Protein AF-A0A950VNA2-F1 (afdb_monomer_lite)

Secondary structure (DSSP, 8-state):
--EE-TTS-EEPPEEEEEE-TTT--EEEEEEESSPP-HHHHHHHHHHHHSPPS-TT-TTSSS-----

pLDDT: mean 85.24, std 14.3, range [37.09, 97.25]

Sequence (67 aa):
MWVLDERGRPARPWFTVILDDYSRAVAGYALSLHAPSSIQTTLALRQAIWRKGDPHWSVCGIPKALQ

Radius of gyration: 15.1 Å; chains: 1; bounding box: 37×22×43 Å

Foldseek 3Di:
DWDADPVGDTADWDKAFDADPVPRATLFIAIGSDDDDPVRVVRRVVSSPDADPDPPRPSHDDPPDDD

Structure (mmCIF, N/CA/C/O backbone):
data_AF-A0A950VNA2-F1
#
_entry.id   AF-A0A950VNA2-F1
#
loop_
_atom_site.group_PDB
_atom_site.id
_atom_site.type_symbol
_atom_site.label_atom_id
_atom_site.label_alt_id
_atom_site.label_comp_id
_atom_site.label_asym_id
_atom_site.label_entity_id
_atom_site.label_seq_id
_atom_site.pdbx_PDB_ins_code
_atom_site.Cartn_x
_atom_site.Cartn_y
_atom_site.Cartn_z
_atom_site.occupancy
_atom_site.B_iso_or_equiv
_atom_site.auth_seq_id
_atom_site.auth_comp_id
_atom_site.auth_asym_id
_atom_site.auth_atom_id
_atom_site.pdbx_PDB_model_num
ATOM 1 N N . MET A 1 1 ? -16.819 2.252 0.355 1.00 77.62 1 MET A N 1
ATOM 2 C CA . MET A 1 1 ? -16.617 0.844 0.749 1.00 77.62 1 MET A CA 1
ATOM 3 C C . MET A 1 1 ? -16.540 0.795 2.263 1.00 77.62 1 MET A C 1
ATOM 5 O O . MET A 1 1 ? -15.788 1.578 2.832 1.00 77.62 1 MET A O 1
ATOM 9 N N . TRP A 1 2 ? -17.360 -0.041 2.891 1.00 86.62 2 TRP A N 1
ATOM 10 C CA . TRP A 1 2 ? -17.351 -0.278 4.335 1.00 86.62 2 TRP A CA 1
ATOM 11 C C . TRP A 1 2 ? -16.740 -1.655 4.582 1.00 86.62 2 TRP A C 1
ATOM 13 O O . TRP A 1 2 ? -16.994 -2.574 3.807 1.00 86.62 2 TRP A O 1
ATOM 23 N N . VAL A 1 3 ? -15.935 -1.782 5.630 1.00 90.69 3 VAL A N 1
ATOM 24 C CA . VAL A 1 3 ? -15.416 -3.068 6.115 1.00 90.69 3 VAL A CA 1
ATOM 25 C C . VAL A 1 3 ? -15.939 -3.302 7.517 1.00 90.69 3 VAL A C 1
ATOM 27 O O . VAL A 1 3 ? -16.260 -2.354 8.228 1.00 90.69 3 VAL A O 1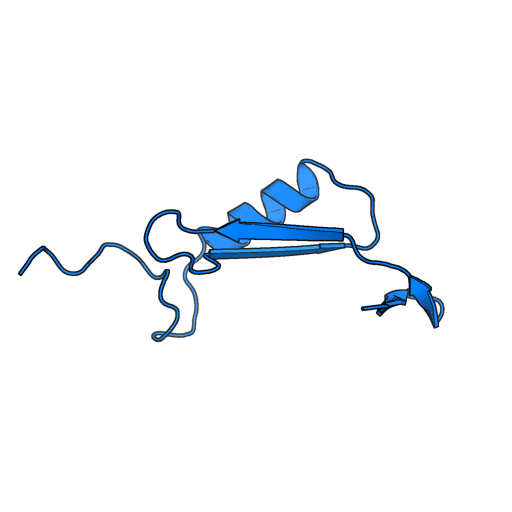
ATOM 30 N N . LEU A 1 4 ? -16.060 -4.564 7.904 1.00 92.81 4 LEU A N 1
ATOM 31 C CA . LEU A 1 4 ? -16.424 -4.911 9.267 1.00 92.81 4 LEU A CA 1
ATOM 32 C C . LEU A 1 4 ? -15.169 -4.845 10.137 1.00 92.81 4 LEU A C 1
ATOM 34 O O . LEU A 1 4 ? -14.122 -5.369 9.755 1.00 92.81 4 LEU A O 1
ATOM 38 N N . ASP A 1 5 ? -15.266 -4.166 11.277 1.00 89.31 5 ASP A N 1
ATOM 39 C CA . ASP A 1 5 ? -14.241 -4.237 12.314 1.00 89.31 5 ASP A CA 1
ATOM 40 C C . ASP A 1 5 ? -14.223 -5.634 12.963 1.00 89.31 5 ASP A C 1
ATOM 42 O O . ASP A 1 5 ? -15.073 -6.485 12.693 1.00 89.31 5 ASP A O 1
ATOM 46 N N . GLU A 1 6 ? -13.267 -5.878 13.858 1.00 89.44 6 GLU A N 1
ATOM 47 C CA . GLU A 1 6 ? -13.149 -7.157 14.581 1.00 89.44 6 GLU A CA 1
ATOM 48 C C . GLU A 1 6 ? -14.394 -7.505 15.421 1.00 89.44 6 GLU A C 1
ATOM 50 O O . GLU A 1 6 ? -14.562 -8.645 15.847 1.00 89.44 6 GLU A O 1
ATOM 55 N N . ARG A 1 7 ? -15.283 -6.533 15.662 1.00 92.25 7 ARG A N 1
ATOM 56 C CA . ARG A 1 7 ? -16.544 -6.688 16.398 1.00 92.25 7 ARG A CA 1
ATOM 57 C C . ARG A 1 7 ? -17.759 -6.764 15.466 1.00 92.25 7 ARG A C 1
ATOM 59 O O . ARG A 1 7 ? -18.889 -6.700 15.944 1.00 92.25 7 ARG A O 1
ATOM 66 N N . GLY A 1 8 ? -17.548 -6.875 14.153 1.00 91.81 8 GLY A N 1
ATOM 67 C CA . GLY A 1 8 ? -18.610 -6.976 13.153 1.00 91.81 8 GLY A CA 1
ATOM 68 C C . GLY A 1 8 ? -19.336 -5.660 12.859 1.00 91.81 8 GLY A C 1
ATOM 69 O O . GLY A 1 8 ? -20.408 -5.681 12.257 1.00 91.81 8 GLY A O 1
ATOM 70 N N . ARG A 1 9 ? -18.800 -4.509 13.276 1.00 93.06 9 ARG A N 1
ATOM 71 C CA . ARG A 1 9 ? -19.426 -3.202 13.037 1.00 93.06 9 ARG A CA 1
ATOM 72 C C . ARG A 1 9 ? -18.889 -2.576 11.752 1.00 93.06 9 ARG A C 1
ATOM 74 O O . ARG A 1 9 ? -17.683 -2.636 11.515 1.00 93.06 9 ARG A O 1
ATOM 81 N N . PRO A 1 10 ? -19.737 -1.920 10.944 1.00 92.88 10 PRO A N 1
ATOM 82 C CA . PRO A 1 10 ? -19.274 -1.202 9.766 1.00 92.88 10 PRO A CA 1
ATOM 83 C C . PRO A 1 10 ? -18.319 -0.069 10.154 1.00 92.88 10 PRO A C 1
ATOM 85 O O . PRO A 1 10 ? -18.682 0.847 10.890 1.00 9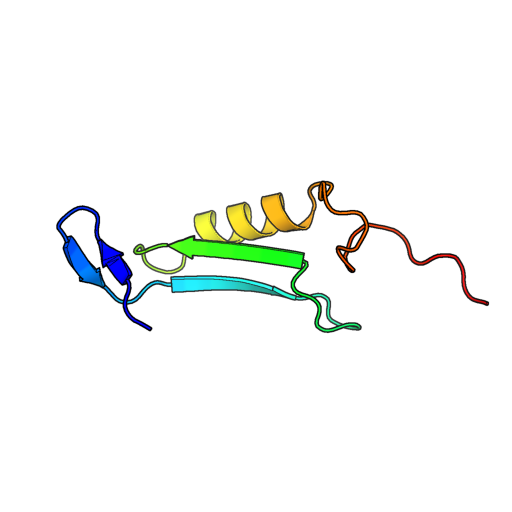2.88 10 PRO A O 1
ATOM 88 N N . ALA A 1 11 ? -17.108 -0.109 9.614 1.00 93.06 11 ALA A N 1
ATOM 89 C CA . ALA A 1 11 ? -16.092 0.916 9.757 1.00 93.06 11 ALA A CA 1
ATOM 90 C C . ALA A 1 11 ? -15.571 1.341 8.379 1.00 93.06 11 ALA A C 1
ATOM 92 O O . ALA A 1 11 ? -15.501 0.553 7.428 1.00 93.06 11 ALA A O 1
ATOM 93 N N . ARG A 1 12 ? -15.216 2.622 8.258 1.00 92.44 12 ARG A N 1
ATOM 94 C CA . ARG A 1 12 ? -14.579 3.150 7.053 1.00 92.44 12 ARG A CA 1
ATOM 95 C C . ARG A 1 12 ? -13.063 3.043 7.222 1.00 92.44 12 ARG A C 1
ATOM 97 O O . ARG A 1 12 ? -12.533 3.663 8.142 1.00 92.44 12 ARG A O 1
ATOM 104 N N . PRO A 1 13 ? -12.364 2.292 6.359 1.00 94.31 13 PRO A N 1
ATOM 105 C CA . PRO A 1 13 ? -10.930 2.139 6.488 1.00 94.31 13 PRO A CA 1
ATOM 106 C C . PRO A 1 13 ? -10.203 3.356 5.922 1.00 94.31 13 PRO A C 1
ATOM 108 O O . PRO A 1 13 ? -10.661 4.007 4.977 1.00 94.31 13 PRO A O 1
ATOM 111 N N . TRP A 1 14 ? -9.026 3.602 6.473 1.00 94.56 14 TRP A N 1
ATOM 112 C CA . TRP A 1 14 ? -7.989 4.418 5.873 1.00 94.56 14 TRP A CA 1
ATOM 113 C C . TRP A 1 14 ? -7.148 3.562 4.939 1.00 94.56 14 TRP A C 1
ATOM 115 O O . TRP A 1 14 ? -6.781 2.427 5.259 1.00 94.56 14 TRP A O 1
ATOM 125 N N . PHE A 1 15 ? -6.869 4.119 3.766 1.00 95.38 15 PHE A N 1
ATOM 126 C CA . PHE A 1 15 ? -6.137 3.449 2.708 1.00 95.38 15 PHE A CA 1
ATOM 127 C C . PHE A 1 15 ? -4.967 4.322 2.273 1.00 95.38 15 PHE A C 1
ATOM 129 O O . PHE A 1 15 ? -5.164 5.425 1.764 1.00 95.38 15 PHE A O 1
ATOM 136 N N . THR A 1 16 ? -3.758 3.818 2.495 1.00 96.19 16 THR A N 1
ATOM 137 C CA . THR A 1 16 ? -2.508 4.472 2.108 1.00 96.19 16 THR A CA 1
ATOM 138 C C . THR A 1 16 ? -1.932 3.736 0.913 1.00 96.19 16 THR A C 1
ATOM 140 O O . THR A 1 16 ? -1.830 2.513 0.945 1.00 96.19 16 THR A O 1
ATOM 143 N N . VAL A 1 17 ? -1.538 4.467 -0.127 1.00 95.62 17 VAL A N 1
ATOM 144 C CA . VAL A 1 17 ? -1.025 3.903 -1.382 1.00 95.62 17 VAL A CA 1
ATOM 145 C C . VAL A 1 17 ? 0.275 4.599 -1.752 1.00 95.62 17 VAL A C 1
ATOM 147 O O . VAL A 1 17 ? 0.377 5.818 -1.637 1.00 95.62 17 VAL A O 1
ATOM 150 N N . ILE A 1 18 ? 1.255 3.828 -2.217 1.00 94.50 18 ILE A N 1
ATOM 151 C CA . ILE A 1 18 ? 2.466 4.340 -2.856 1.00 94.50 18 ILE A CA 1
ATOM 152 C C . ILE A 1 18 ? 2.349 4.066 -4.344 1.00 94.50 18 ILE A C 1
ATOM 154 O O . ILE A 1 18 ? 2.222 2.915 -4.769 1.00 94.50 18 ILE A O 1
ATOM 158 N N . LEU A 1 19 ? 2.382 5.146 -5.112 1.00 93.50 19 LEU A N 1
ATOM 159 C CA . LEU A 1 19 ? 2.278 5.124 -6.559 1.00 93.50 19 LEU A CA 1
ATOM 160 C C . LEU A 1 19 ? 3.643 5.408 -7.165 1.00 93.50 19 LEU A C 1
ATOM 162 O O . LEU A 1 19 ? 4.345 6.317 -6.723 1.00 93.50 19 LEU A O 1
ATOM 166 N N . ASP A 1 20 ? 3.986 4.645 -8.192 1.00 87.94 20 ASP A N 1
ATOM 167 C CA . ASP A 1 20 ? 5.035 5.040 -9.120 1.00 87.94 20 ASP A CA 1
ATOM 168 C C . ASP A 1 20 ? 4.550 6.235 -9.957 1.00 87.94 20 ASP A C 1
ATOM 170 O O . ASP A 1 20 ? 3.424 6.232 -10.465 1.00 87.94 20 ASP A O 1
ATOM 174 N N . ASP A 1 21 ? 5.371 7.278 -10.084 1.00 89.44 21 ASP A N 1
ATOM 175 C CA . ASP A 1 21 ? 4.931 8.530 -10.709 1.00 89.44 21 ASP A CA 1
ATOM 176 C C . ASP A 1 21 ? 4.771 8.404 -12.230 1.00 89.44 21 ASP A C 1
ATOM 178 O O . ASP A 1 21 ? 3.841 8.975 -12.802 1.00 89.44 21 ASP A O 1
ATOM 182 N N . TYR A 1 22 ? 5.618 7.593 -12.873 1.00 85.69 22 TYR A N 1
ATOM 183 C CA . TYR A 1 22 ? 5.596 7.406 -14.321 1.00 85.69 22 TYR A CA 1
ATOM 184 C C . TYR A 1 22 ? 4.469 6.467 -14.765 1.00 85.69 22 TYR A C 1
ATOM 186 O O . TYR A 1 22 ? 3.593 6.852 -15.538 1.00 85.69 22 TYR A O 1
ATOM 194 N N . SER A 1 23 ? 4.461 5.233 -14.261 1.00 84.44 23 SER A N 1
ATOM 195 C CA . SER A 1 23 ? 3.523 4.190 -14.695 1.00 84.44 23 SER A CA 1
ATOM 196 C C . SER A 1 23 ? 2.156 4.263 -14.013 1.00 84.44 23 SER A C 1
ATOM 198 O O . SER A 1 23 ? 1.230 3.564 -14.426 1.00 84.44 23 SER A O 1
ATOM 200 N N . ARG A 1 24 ? 2.024 5.060 -12.940 1.00 87.56 24 ARG A N 1
ATOM 201 C CA . ARG A 1 24 ? 0.867 5.065 -12.023 1.00 87.56 24 ARG A CA 1
ATOM 202 C C . ARG A 1 24 ? 0.564 3.698 -11.400 1.00 87.56 24 ARG A C 1
ATOM 204 O O . ARG A 1 24 ? -0.512 3.500 -10.836 1.00 87.56 24 ARG A O 1
ATOM 211 N N . ALA A 1 25 ? 1.509 2.763 -11.459 1.00 88.56 25 ALA A N 1
ATOM 212 C CA . ALA A 1 25 ? 1.373 1.468 -10.822 1.00 88.56 25 ALA A CA 1
ATOM 213 C C . ALA A 1 25 ? 1.396 1.607 -9.293 1.00 88.56 25 ALA A C 1
ATOM 215 O O . ALA A 1 25 ? 2.147 2.402 -8.723 1.00 88.56 25 ALA A O 1
ATOM 216 N N . VAL A 1 26 ? 0.588 0.791 -8.615 1.00 91.44 26 VAL A N 1
ATOM 217 C CA . VAL A 1 26 ? 0.609 0.688 -7.154 1.00 91.44 26 VAL A CA 1
ATOM 218 C C . VAL A 1 26 ? 1.811 -0.156 -6.743 1.00 91.44 26 VAL A C 1
ATOM 220 O O . VAL A 1 26 ? 1.828 -1.369 -6.933 1.00 91.44 26 VAL A O 1
ATOM 223 N N . ALA A 1 27 ? 2.820 0.482 -6.157 1.00 91.19 27 ALA A N 1
ATOM 224 C CA . ALA A 1 27 ? 4.017 -0.190 -5.660 1.00 91.19 27 ALA A CA 1
ATOM 225 C C . ALA A 1 27 ? 3.731 -0.965 -4.367 1.00 91.19 27 ALA A C 1
ATOM 227 O O . ALA A 1 27 ? 4.214 -2.084 -4.175 1.00 91.19 27 ALA A O 1
ATOM 228 N N . GLY A 1 28 ? 2.921 -0.364 -3.495 1.00 92.50 28 GLY A N 1
ATOM 229 C CA . GLY A 1 28 ? 2.508 -0.909 -2.209 1.00 92.50 28 GLY A CA 1
ATOM 230 C C . GLY A 1 28 ? 1.361 -0.108 -1.604 1.00 92.50 28 GLY A C 1
ATOM 231 O O . GLY A 1 28 ? 1.031 0.989 -2.058 1.00 92.50 28 GLY A O 1
ATOM 232 N N . TYR A 1 29 ? 0.733 -0.677 -0.587 1.00 94.19 29 TYR A N 1
ATOM 233 C CA . TYR A 1 29 ? -0.431 -0.133 0.081 1.00 94.19 29 TYR A CA 1
ATOM 234 C C . TYR A 1 29 ? -0.523 -0.604 1.539 1.00 94.19 29 TYR A C 1
ATOM 236 O O . TYR A 1 29 ? 0.074 -1.597 1.948 1.00 94.19 29 TYR A O 1
ATOM 244 N N . ALA A 1 30 ? -1.307 0.105 2.341 1.00 95.50 30 ALA A N 1
ATOM 245 C CA . ALA A 1 30 ? -1.680 -0.316 3.683 1.00 95.50 30 ALA A CA 1
ATOM 246 C C . ALA A 1 30 ? -3.152 0.017 3.933 1.00 95.50 30 ALA A C 1
ATOM 248 O O . ALA A 1 30 ? -3.615 1.110 3.604 1.00 95.50 30 ALA A O 1
ATOM 249 N N . LEU A 1 31 ? -3.876 -0.932 4.527 1.00 93.94 31 LEU A N 1
ATOM 250 C CA . LEU A 1 31 ? -5.263 -0.763 4.946 1.00 93.94 31 LEU A CA 1
ATOM 251 C C . LEU A 1 31 ? -5.326 -0.785 6.472 1.00 93.94 31 LEU A C 1
ATOM 253 O O . LEU A 1 31 ? -4.732 -1.656 7.106 1.00 93.94 31 LEU A O 1
ATOM 257 N N . SER A 1 32 ? -6.032 0.170 7.069 1.00 92.75 32 SER A N 1
ATOM 258 C CA . SER A 1 32 ? -6.154 0.254 8.523 1.00 92.75 32 SER A CA 1
ATOM 259 C C . SER A 1 32 ? -7.468 0.899 8.938 1.00 92.75 32 SER A C 1
ATOM 261 O O . SER A 1 32 ? -7.983 1.774 8.251 1.00 92.75 32 SER A O 1
ATOM 263 N N . LEU A 1 33 ? -8.002 0.501 10.090 1.00 92.94 33 LEU A N 1
ATOM 264 C CA . LEU A 1 33 ? -9.131 1.190 10.722 1.00 92.94 33 LEU A CA 1
ATOM 265 C C . LEU A 1 33 ? -8.677 2.348 11.628 1.00 92.94 33 LEU A C 1
ATOM 267 O O . LEU A 1 33 ? -9.504 3.122 12.101 1.00 92.94 33 LEU A O 1
ATOM 271 N N . HIS A 1 34 ? -7.368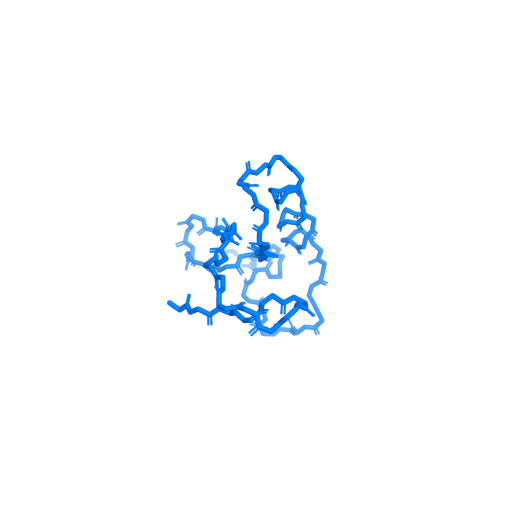 2.488 11.857 1.00 90.50 34 HIS A N 1
ATOM 272 C CA . HIS A 1 34 ? -6.795 3.587 12.630 1.00 90.50 34 HIS A CA 1
ATOM 273 C C . HIS A 1 34 ? -6.577 4.824 11.763 1.00 90.50 34 HIS A C 1
ATOM 275 O O . HIS A 1 34 ? -6.372 4.715 10.555 1.00 90.50 34 HIS A O 1
ATOM 281 N N . ALA A 1 35 ? -6.570 5.998 12.396 1.00 92.19 35 ALA A N 1
ATOM 282 C CA . ALA A 1 35 ? -6.301 7.263 11.723 1.00 92.19 35 ALA A CA 1
ATOM 283 C C . ALA A 1 35 ? -4.950 7.255 10.968 1.00 92.19 35 ALA A C 1
ATOM 285 O O . ALA A 1 35 ? -4.032 6.527 11.368 1.00 92.19 35 ALA A O 1
ATOM 286 N N . PRO A 1 36 ? -4.811 8.078 9.909 1.00 93.75 36 PRO A N 1
ATOM 287 C CA . PRO A 1 36 ? -3.580 8.199 9.141 1.00 93.75 36 PRO A CA 1
ATOM 288 C C . PRO A 1 36 ? -2.376 8.483 10.033 1.00 93.75 36 PRO A C 1
ATOM 290 O O . PRO A 1 36 ? -2.409 9.382 10.872 1.00 93.75 36 PRO A O 1
ATOM 293 N N . SER A 1 37 ? -1.308 7.706 9.862 1.00 95.06 37 SER A N 1
ATOM 294 C CA . SER A 1 37 ? -0.092 7.830 10.670 1.00 95.06 37 SER A CA 1
ATOM 295 C C . SER A 1 37 ? 1.153 7.382 9.910 1.00 95.06 37 SER A C 1
ATOM 297 O O . SER A 1 37 ? 1.078 6.637 8.929 1.00 95.06 37 SER A O 1
ATOM 299 N N . SER A 1 38 ? 2.325 7.787 10.408 1.00 96.62 38 SER A N 1
ATOM 300 C CA . SER A 1 38 ? 3.629 7.373 9.872 1.00 96.62 38 SER A CA 1
ATOM 301 C C . SER A 1 38 ? 3.831 5.854 9.890 1.00 96.62 38 SER A C 1
ATOM 303 O O . SER A 1 38 ? 4.554 5.329 9.044 1.00 96.62 38 SER A O 1
ATOM 305 N N . ILE A 1 39 ? 3.156 5.133 10.793 1.00 96.06 39 ILE A N 1
ATOM 306 C CA . ILE A 1 39 ? 3.168 3.666 10.845 1.00 96.06 39 ILE A CA 1
ATOM 307 C C . ILE A 1 39 ? 2.567 3.087 9.562 1.00 96.06 39 ILE A C 1
ATOM 309 O O . ILE A 1 39 ? 3.189 2.247 8.917 1.00 96.06 39 ILE A O 1
ATOM 313 N N . GLN A 1 40 ? 1.390 3.563 9.149 1.00 95.94 40 GLN A N 1
ATOM 314 C CA . GLN A 1 40 ? 0.725 3.081 7.934 1.00 95.94 40 GLN A CA 1
ATOM 315 C C . GLN A 1 40 ? 1.550 3.398 6.685 1.00 95.94 40 GLN A C 1
ATOM 317 O O . GLN A 1 40 ? 1.702 2.540 5.816 1.00 95.94 40 GLN A O 1
ATOM 322 N N . THR A 1 41 ? 2.149 4.591 6.626 1.00 96.50 41 THR A N 1
ATOM 323 C CA . THR A 1 41 ? 3.074 4.969 5.547 1.00 96.50 41 THR A CA 1
ATOM 324 C C .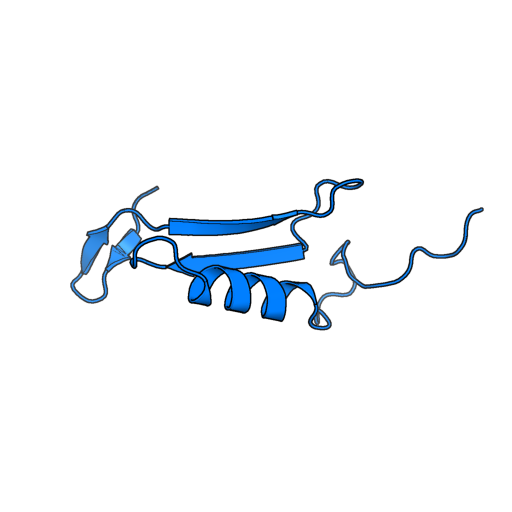 THR A 1 41 ? 4.300 4.061 5.512 1.00 96.50 41 THR A C 1
ATOM 326 O O . THR A 1 41 ? 4.666 3.566 4.450 1.00 96.50 41 THR A O 1
ATOM 329 N N . THR A 1 42 ? 4.908 3.778 6.667 1.00 97.25 42 THR A N 1
ATOM 330 C CA . THR A 1 42 ? 6.070 2.881 6.772 1.00 97.25 42 THR A CA 1
ATOM 331 C C . THR A 1 42 ? 5.726 1.462 6.332 1.00 97.25 42 THR A C 1
ATOM 333 O O . THR A 1 42 ? 6.511 0.834 5.625 1.00 97.25 42 THR A O 1
ATOM 336 N N . LEU A 1 43 ? 4.549 0.951 6.702 1.00 96.12 43 LEU A N 1
ATOM 337 C CA . LEU A 1 43 ? 4.084 -0.370 6.275 1.00 96.12 43 LEU A CA 1
ATOM 338 C C . LEU A 1 43 ? 3.868 -0.432 4.760 1.00 96.12 43 LEU A C 1
ATOM 340 O O . LEU A 1 43 ? 4.363 -1.364 4.124 1.00 96.12 43 LEU A O 1
ATOM 344 N N . ALA A 1 44 ? 3.202 0.573 4.183 1.00 95.62 44 ALA A N 1
ATOM 345 C CA . ALA A 1 44 ? 3.014 0.672 2.738 1.00 95.62 44 ALA A CA 1
ATOM 346 C C . ALA A 1 44 ? 4.364 0.759 2.006 1.00 95.62 44 ALA A C 1
ATOM 348 O O . ALA A 1 44 ? 4.560 0.072 1.006 1.00 95.62 44 ALA A O 1
ATOM 349 N N . LEU A 1 45 ? 5.324 1.532 2.533 1.00 95.12 45 LEU A N 1
ATOM 350 C CA . LEU A 1 45 ? 6.672 1.672 1.969 1.00 95.12 45 LEU A CA 1
ATOM 351 C C . LEU A 1 45 ? 7.467 0.378 2.052 1.00 95.12 45 LEU A C 1
ATOM 353 O O . LEU A 1 45 ? 8.048 -0.049 1.057 1.00 95.12 45 LEU A O 1
ATOM 357 N N . ARG A 1 46 ? 7.453 -0.281 3.212 1.00 93.94 46 ARG A N 1
ATOM 358 C CA . ARG A 1 46 ? 8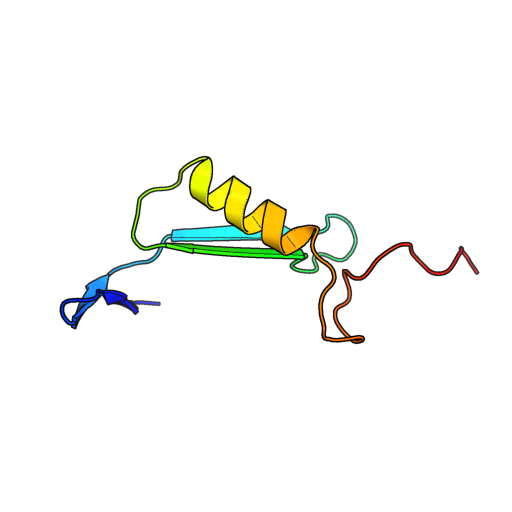.098 -1.580 3.391 1.00 93.94 46 ARG A CA 1
ATOM 359 C C . ARG A 1 46 ? 7.533 -2.604 2.417 1.00 93.94 46 ARG A C 1
ATOM 361 O O . ARG A 1 46 ? 8.308 -3.344 1.818 1.00 93.94 46 ARG A O 1
ATOM 368 N N . GLN A 1 47 ? 6.210 -2.647 2.244 1.00 91.44 47 GLN A N 1
ATOM 369 C CA . GLN A 1 47 ? 5.608 -3.505 1.231 1.00 91.44 47 GLN A CA 1
ATOM 370 C C . GLN A 1 47 ? 6.087 -3.090 -0.160 1.00 91.44 47 GLN A C 1
ATOM 372 O O . GLN A 1 47 ? 6.492 -3.967 -0.915 1.00 91.44 47 GLN A O 1
ATOM 377 N N . ALA A 1 48 ? 6.083 -1.795 -0.488 1.00 91.62 48 ALA A N 1
ATOM 378 C CA . ALA A 1 48 ? 6.433 -1.279 -1.807 1.00 91.62 48 ALA A CA 1
ATOM 379 C C . ALA A 1 48 ? 7.831 -1.701 -2.268 1.00 91.62 48 ALA A C 1
ATOM 381 O O . ALA A 1 48 ? 7.961 -2.239 -3.365 1.00 91.62 48 ALA A O 1
ATOM 382 N N . ILE A 1 49 ? 8.841 -1.554 -1.407 1.00 89.62 49 ILE A N 1
ATOM 383 C CA . ILE A 1 49 ? 10.243 -1.856 -1.740 1.00 89.62 49 ILE A CA 1
ATOM 384 C C . ILE A 1 49 ? 10.587 -3.353 -1.708 1.00 89.62 49 ILE A C 1
ATOM 386 O O . ILE A 1 49 ? 11.646 -3.753 -2.189 1.00 89.62 49 ILE A O 1
ATOM 390 N N . TRP A 1 50 ? 9.732 -4.198 -1.122 1.00 87.56 50 TRP A N 1
ATOM 391 C CA . TRP A 1 50 ? 10.006 -5.632 -1.034 1.00 87.56 50 TRP A CA 1
ATOM 392 C C . TRP A 1 50 ? 9.827 -6.327 -2.389 1.00 87.56 50 TRP A C 1
ATOM 394 O O . TRP A 1 50 ? 8.929 -5.980 -3.165 1.00 87.56 50 TRP A O 1
ATOM 404 N N . ARG A 1 51 ? 10.636 -7.365 -2.645 1.00 81.62 51 ARG A N 1
ATOM 405 C CA . ARG A 1 51 ? 10.493 -8.222 -3.834 1.00 81.62 51 ARG A CA 1
ATOM 406 C C . ARG A 1 51 ? 9.110 -8.861 -3.850 1.00 81.62 51 ARG A C 1
ATOM 408 O O . ARG A 1 51 ? 8.730 -9.537 -2.894 1.00 81.62 51 ARG A O 1
ATOM 415 N N . LYS A 1 52 ? 8.357 -8.654 -4.926 1.00 82.25 52 LYS A N 1
ATOM 416 C CA . LYS A 1 52 ? 7.053 -9.297 -5.088 1.00 82.25 52 LYS A CA 1
ATOM 417 C C . LYS A 1 52 ? 7.270 -10.703 -5.631 1.00 82.25 52 LYS A C 1
ATOM 419 O O . LYS A 1 52 ? 8.163 -10.925 -6.442 1.00 82.25 52 LYS A O 1
ATOM 424 N N . GLY A 1 53 ? 6.476 -11.650 -5.136 1.00 81.06 53 GLY A N 1
ATOM 425 C CA . GLY A 1 53 ? 6.528 -13.036 -5.602 1.00 81.06 53 GLY A CA 1
ATOM 426 C C . GLY A 1 53 ? 5.933 -13.220 -6.998 1.00 81.06 53 GLY A C 1
ATOM 427 O O . GLY A 1 53 ? 6.264 -14.195 -7.660 1.00 81.06 53 GLY A O 1
ATOM 428 N N . ASP A 1 54 ? 5.084 -12.287 -7.442 1.00 80.62 54 ASP A N 1
ATOM 429 C CA . ASP A 1 54 ? 4.480 -12.300 -8.772 1.00 80.62 54 ASP A CA 1
ATOM 430 C C . ASP A 1 54 ? 5.419 -11.639 -9.800 1.00 80.62 54 ASP A C 1
ATOM 432 O O . ASP A 1 54 ? 5.688 -10.436 -9.691 1.00 80.62 54 ASP A O 1
ATOM 436 N N . PRO A 1 55 ? 5.906 -12.387 -10.807 1.00 75.00 55 PRO A N 1
ATOM 437 C CA . PRO A 1 55 ? 6.739 -11.845 -11.878 1.00 75.00 55 PRO A CA 1
ATOM 438 C C . PRO A 1 55 ? 6.030 -10.801 -12.750 1.00 75.00 55 PRO A C 1
ATOM 440 O O . PRO A 1 55 ? 6.704 -10.003 -13.395 1.00 75.00 55 PRO A O 1
ATOM 443 N N . HIS A 1 56 ? 4.693 -10.793 -12.785 1.00 75.56 56 HIS A N 1
ATOM 444 C CA . HIS A 1 56 ? 3.906 -9.815 -13.541 1.00 75.56 56 HIS A CA 1
ATOM 445 C C . HIS A 1 56 ? 3.684 -8.505 -12.781 1.00 75.56 56 HIS A C 1
ATOM 447 O O . HIS A 1 56 ? 3.095 -7.570 -13.327 1.00 75.56 56 HIS A O 1
ATOM 453 N N . TRP A 1 57 ? 4.144 -8.405 -11.529 1.00 76.19 57 TRP A N 1
ATOM 454 C CA . TRP A 1 57 ? 4.054 -7.163 -10.777 1.00 76.19 57 TRP A CA 1
ATOM 455 C C . TRP A 1 57 ? 4.932 -6.093 -11.435 1.00 76.19 57 TRP A C 1
ATOM 457 O O . TRP A 1 57 ? 6.160 -6.146 -11.375 1.00 76.19 57 TRP A O 1
ATOM 467 N N . SER A 1 58 ? 4.293 -5.088 -12.032 1.00 69.50 58 SER A N 1
ATOM 468 C CA . SER A 1 58 ? 4.939 -4.068 -12.872 1.00 69.50 58 SER A CA 1
ATOM 469 C C . SER A 1 58 ? 6.008 -3.235 -12.159 1.00 69.50 58 SER A C 1
ATOM 471 O O . SER A 1 58 ? 6.874 -2.662 -12.810 1.00 69.50 58 SER A O 1
ATOM 473 N N . VAL A 1 59 ? 5.984 -3.196 -10.825 1.00 73.00 59 VAL A N 1
ATOM 474 C CA . VAL A 1 59 ? 6.929 -2.439 -9.982 1.00 73.00 59 VAL A CA 1
ATOM 475 C C . VAL A 1 59 ? 8.147 -3.279 -9.530 1.00 73.00 59 VAL A C 1
ATOM 477 O O . VAL A 1 59 ? 8.888 -2.891 -8.629 1.00 73.00 59 VAL A O 1
ATOM 480 N N . CYS A 1 60 ? 8.388 -4.454 -10.125 1.00 62.34 60 CYS A N 1
ATOM 481 C CA . CYS A 1 60 ? 9.543 -5.305 -9.807 1.00 62.34 60 CYS A CA 1
ATOM 482 C C . CYS A 1 60 ? 10.832 -4.895 -10.545 1.00 62.34 60 CYS A C 1
ATOM 484 O O . CYS A 1 60 ? 11.303 -5.596 -11.436 1.00 62.34 60 CYS A O 1
ATOM 486 N N . GLY A 1 61 ? 11.477 -3.825 -10.076 1.00 58.06 61 GLY A N 1
ATOM 487 C CA . GLY A 1 61 ? 12.899 -3.573 -10.341 1.00 58.06 61 GLY A CA 1
ATOM 488 C C . GLY A 1 61 ? 13.243 -2.959 -11.702 1.00 58.06 61 GLY A C 1
ATOM 489 O O . GLY A 1 61 ? 12.387 -2.759 -12.555 1.00 58.06 61 GLY A O 1
ATOM 490 N N . ILE A 1 62 ? 14.528 -2.595 -11.820 1.00 52.19 62 ILE A N 1
ATOM 491 C CA . ILE A 1 62 ? 15.145 -1.714 -12.830 1.00 52.1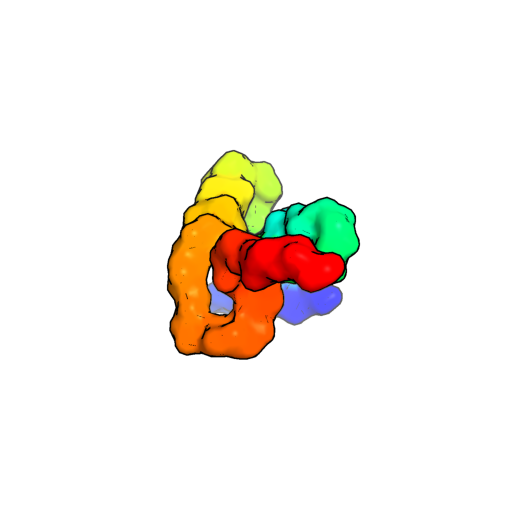9 62 ILE A CA 1
ATOM 492 C C . ILE A 1 62 ? 14.540 -1.936 -14.228 1.00 52.19 62 ILE A C 1
ATOM 494 O O . ILE A 1 62 ? 14.531 -3.085 -14.682 1.00 52.19 62 ILE A O 1
ATOM 498 N N . PRO A 1 63 ? 14.088 -0.869 -14.925 1.00 50.47 63 PRO A N 1
ATOM 499 C CA . PRO A 1 63 ? 13.633 -0.981 -16.305 1.00 50.47 63 PRO A CA 1
ATOM 500 C C . PRO A 1 63 ? 14.673 -1.764 -17.105 1.00 50.47 63 PRO A C 1
ATOM 502 O O . PRO A 1 63 ? 15.865 -1.452 -17.026 1.00 50.47 63 PRO A O 1
ATOM 505 N N . LYS A 1 64 ? 14.256 -2.785 -17.867 1.00 53.72 64 LYS A N 1
ATOM 506 C CA . LYS A 1 64 ? 15.140 -3.338 -18.903 1.00 53.72 64 LYS A CA 1
ATOM 507 C C . LYS A 1 64 ? 15.617 -2.146 -19.728 1.00 53.72 64 LYS A C 1
ATOM 509 O O . LYS A 1 64 ? 14.783 -1.355 -20.159 1.00 53.72 64 LYS A O 1
ATOM 514 N N . ALA A 1 65 ? 16.937 -1.986 -19.805 1.00 49.12 65 ALA A N 1
ATOM 515 C CA . ALA A 1 65 ? 17.602 -0.831 -20.388 1.00 49.12 65 ALA A CA 1
ATOM 516 C C . ALA A 1 65 ? 16.901 -0.351 -21.668 1.00 49.12 65 ALA A C 1
ATOM 518 O O . ALA A 1 65 ? 16.447 -1.172 -22.465 1.00 49.12 65 ALA A O 1
ATOM 519 N N . LEU A 1 66 ? 16.828 0.977 -21.797 1.00 44.03 66 LEU A N 1
ATOM 520 C CA . LEU A 1 66 ? 16.359 1.734 -22.957 1.00 44.03 66 LEU A CA 1
ATOM 521 C C . LEU A 1 66 ? 16.649 0.970 -24.267 1.00 44.03 66 LEU A C 1
ATOM 523 O O . LEU A 1 66 ? 17.818 0.712 -24.563 1.00 44.03 66 LEU A O 1
ATOM 527 N N . GLN A 1 67 ? 15.601 0.575 -24.999 1.00 37.09 67 GLN A N 1
ATOM 528 C CA . GLN A 1 67 ? 15.736 0.177 -26.406 1.00 37.09 67 GLN A CA 1
ATOM 529 C C . GLN A 1 67 ? 15.766 1.417 -27.291 1.00 37.09 67 GLN A C 1
ATOM 531 O O . GLN A 1 67 ? 15.022 2.373 -26.972 1.00 37.09 67 GLN A O 1
#